Protein AF-A0A2N1IME4-F1 (afdb_monomer_lite)

Foldseek 3Di:
DQPPPPPDPPPDVQWDDPDSWKTKGKAWEFADDPPDPGTDTDIFIKIAGPVVRVVCVVCLQPACQQVDDWGWIATCDDDPPPPPRGRFIWTWGDDGNVDGIHTYGDDPPPPPPPPPPPDDPDDD

Radius of gyration: 18.73 Å; chains: 1; bounding box: 49×56×33 Å

Secondary structure (DSSP, 8-state):
---TT-------TTEEEEETTEEEEEEEEEE--TT-SSPEEEEEEEEE-HHHHHHHHHHTT-TTGGGSPPEEEEE----TTS---TT-EEEEE---TTS--EEEE---------TT--S-----

Sequence (124 aa):
MICNECGKEHASDDIELVSAERFFVRATLPLPVLQRDEPYSGGVWVELMQPDFERIYEQWDAPHQSSEPPFSVSLANSIPTFGDTNGLHAQLRLTGPTTRPQAVSLRRSACRTTRGACKDATCN

Structure (mmCIF, N/CA/C/O backbone):
data_AF-A0A2N1IME4-F1
#
_entry.id   AF-A0A2N1IME4-F1
#
loop_
_atom_site.group_PDB
_atom_site.id
_atom_site.type_symbol
_atom_site.label_atom_id
_atom_site.label_alt_id
_atom_site.label_comp_id
_atom_site.label_asym_id
_atom_site.label_entity_id
_atom_site.label_seq_id
_atom_site.pdbx_PDB_ins_code
_atom_site.Cartn_x
_atom_site.Cartn_y
_atom_site.Cartn_z
_atom_site.occupancy
_atom_site.B_iso_or_equiv
_atom_site.auth_seq_id
_atom_site.auth_comp_id
_atom_site.auth_asym_id
_atom_site.auth_atom_id
_atom_site.pdbx_PDB_model_num
ATOM 1 N N . MET A 1 1 ? -22.811 -8.996 12.607 1.00 33.84 1 MET A N 1
ATOM 2 C CA . MET A 1 1 ? -22.854 -7.775 13.433 1.00 33.84 1 MET A CA 1
ATOM 3 C C . MET A 1 1 ? -22.357 -6.676 12.517 1.00 33.84 1 MET A C 1
ATOM 5 O O . MET A 1 1 ? -21.175 -6.624 12.226 1.00 33.84 1 MET A O 1
ATOM 9 N N . ILE A 1 2 ? -23.298 -5.986 11.879 1.00 34.12 2 ILE A N 1
ATOM 10 C CA . ILE A 1 2 ? -23.037 -4.960 10.867 1.00 34.12 2 ILE A CA 1
ATOM 11 C C . ILE A 1 2 ? -22.729 -3.697 11.667 1.00 34.12 2 ILE A C 1
ATOM 13 O O . ILE A 1 2 ? -23.584 -3.275 12.446 1.00 34.12 2 ILE A O 1
ATOM 17 N N . CYS A 1 3 ? -21.520 -3.146 11.562 1.00 31.48 3 CYS A N 1
ATOM 18 C CA . CYS A 1 3 ? -21.221 -1.847 12.161 1.00 31.48 3 CYS A CA 1
ATOM 19 C C . CYS A 1 3 ? -22.087 -0.792 11.465 1.00 31.48 3 CYS A C 1
ATOM 21 O O . CYS A 1 3 ? -21.781 -0.334 10.370 1.00 31.48 3 CYS A O 1
ATOM 23 N N . ASN A 1 4 ? -23.208 -0.451 12.097 1.00 39.50 4 ASN A N 1
ATOM 24 C CA . ASN A 1 4 ? -24.231 0.450 11.577 1.00 39.50 4 ASN A CA 1
ATOM 25 C C . ASN A 1 4 ? -23.973 1.917 11.979 1.00 39.50 4 ASN A C 1
ATOM 27 O O . ASN A 1 4 ? -24.919 2.681 12.146 1.00 39.50 4 ASN A O 1
ATOM 31 N N . GLU A 1 5 ? -22.705 2.310 12.161 1.00 46.59 5 GLU A N 1
ATOM 32 C CA . GLU A 1 5 ? -22.321 3.656 12.628 1.00 46.59 5 GLU A CA 1
ATOM 33 C C . GLU A 1 5 ? -21.242 4.362 11.787 1.00 46.59 5 GLU A C 1
ATOM 35 O O . GLU A 1 5 ? -20.731 5.396 12.203 1.00 46.59 5 GLU A O 1
ATOM 40 N N . CYS A 1 6 ? -20.935 3.910 10.566 1.00 42.88 6 CYS A N 1
ATOM 41 C CA . CYS A 1 6 ? -20.141 4.725 9.635 1.00 42.88 6 CYS A CA 1
ATOM 42 C C . CYS A 1 6 ? -21.032 5.330 8.541 1.00 42.88 6 CYS A C 1
ATOM 44 O O . CYS A 1 6 ? -20.992 4.951 7.376 1.00 42.88 6 CYS A O 1
ATOM 46 N N . GLY A 1 7 ? -21.885 6.278 8.938 1.00 36.28 7 GLY A N 1
ATOM 47 C CA . GLY A 1 7 ? -22.697 7.108 8.040 1.00 36.28 7 GLY A CA 1
ATOM 48 C C . GLY A 1 7 ? -21.880 8.191 7.325 1.00 36.28 7 GLY A C 1
ATOM 49 O O . GLY A 1 7 ? -22.202 9.376 7.421 1.00 36.28 7 GLY A O 1
ATOM 50 N N . LYS A 1 8 ? -20.795 7.807 6.647 1.00 36.62 8 LYS A N 1
ATOM 51 C CA . LYS A 1 8 ? -19.977 8.695 5.812 1.00 36.62 8 LYS A CA 1
ATOM 52 C C . LYS A 1 8 ? -19.598 7.947 4.537 1.00 36.62 8 LYS A C 1
ATOM 54 O O . LYS A 1 8 ? -18.574 7.277 4.481 1.00 36.62 8 LYS A O 1
ATOM 59 N N . GLU A 1 9 ? -20.416 8.089 3.501 1.00 39.47 9 GLU A N 1
ATOM 60 C CA . GLU A 1 9 ? -20.044 7.742 2.127 1.00 39.47 9 GLU A CA 1
ATOM 61 C C . GLU A 1 9 ? -19.001 8.760 1.631 1.00 39.47 9 GLU A C 1
ATOM 63 O O . GLU A 1 9 ? -19.297 9.662 0.854 1.00 39.47 9 GLU A O 1
ATOM 68 N N . HIS A 1 10 ? -17.772 8.677 2.140 1.00 39.34 10 HIS A N 1
ATOM 69 C CA . HIS A 1 10 ? -16.619 9.351 1.548 1.00 39.34 10 HIS A CA 1
ATOM 70 C C . HIS A 1 10 ? -15.930 8.350 0.620 1.00 39.34 10 HIS A C 1
ATOM 72 O O . HIS A 1 10 ? -14.945 7.709 0.977 1.00 39.34 10 HIS A O 1
ATOM 78 N N . ALA A 1 11 ? -16.484 8.189 -0.581 1.00 41.53 11 ALA A N 1
ATOM 79 C CA . ALA A 1 11 ? -15.775 7.541 -1.675 1.00 41.53 11 ALA A CA 1
ATOM 80 C C . ALA A 1 11 ? -14.673 8.503 -2.146 1.00 41.53 11 ALA A C 1
ATOM 82 O O . ALA A 1 11 ? -14.915 9.409 -2.939 1.00 41.53 11 ALA A O 1
ATOM 83 N N . SER A 1 12 ? -13.479 8.370 -1.576 1.00 54.28 12 SER A N 1
ATOM 84 C CA . SER A 1 12 ? -12.270 8.935 -2.174 1.00 54.28 12 SER A CA 1
ATOM 85 C C . SER A 1 12 ? -11.826 7.998 -3.299 1.00 54.28 12 SER A C 1
ATOM 87 O O . SER A 1 12 ? -11.886 6.786 -3.112 1.00 54.28 12 SER A O 1
ATOM 89 N N . ASP A 1 13 ? -11.324 8.520 -4.425 1.00 65.94 13 ASP A N 1
ATOM 90 C CA . ASP A 1 13 ? -10.828 7.740 -5.588 1.00 65.94 13 ASP A CA 1
ATOM 91 C C . ASP A 1 13 ? -9.724 6.707 -5.249 1.00 65.94 13 ASP A C 1
ATOM 93 O O . ASP A 1 13 ? -9.251 5.954 -6.110 1.00 65.94 13 ASP A O 1
ATOM 97 N N . ASP A 1 14 ? -9.253 6.715 -4.003 1.00 71.12 14 ASP A N 1
ATOM 98 C CA . ASP A 1 14 ? -8.170 5.891 -3.490 1.00 71.12 14 ASP A CA 1
ATOM 99 C C . ASP A 1 14 ? -8.627 4.784 -2.526 1.00 71.12 14 ASP A C 1
ATOM 101 O O . ASP A 1 14 ? -7.799 3.973 -2.105 1.00 71.12 14 ASP A O 1
ATOM 105 N N . ILE A 1 15 ? -9.917 4.719 -2.185 1.00 73.31 15 ILE A N 1
ATOM 106 C CA . ILE A 1 15 ? -10.465 3.751 -1.232 1.00 73.31 15 ILE A CA 1
ATOM 107 C C . ILE A 1 15 ? -11.746 3.145 -1.808 1.00 73.31 15 ILE A C 1
ATOM 109 O O . ILE A 1 15 ? -12.715 3.856 -2.059 1.00 73.31 15 ILE A O 1
ATOM 113 N N . GLU A 1 16 ? -11.774 1.820 -1.968 1.00 70.25 16 GLU A N 1
ATOM 114 C CA . GLU A 1 16 ? -12.942 1.113 -2.500 1.00 70.25 16 GLU A CA 1
ATOM 115 C C . GLU A 1 16 ? -13.376 -0.048 -1.597 1.00 70.25 16 GLU A C 1
ATOM 117 O O . GLU A 1 16 ? -12.585 -0.916 -1.210 1.00 70.25 16 GLU A O 1
ATOM 122 N N . LEU A 1 17 ? -14.680 -0.081 -1.312 1.00 69.25 17 LEU A N 1
ATOM 123 C CA . LEU A 1 17 ? -15.378 -1.212 -0.712 1.00 69.25 17 LEU A CA 1
ATOM 124 C C . LEU A 1 17 ? -16.132 -1.952 -1.821 1.00 69.25 17 LEU A C 1
ATOM 126 O O . LEU A 1 17 ? -17.123 -1.448 -2.345 1.00 69.25 17 LEU A O 1
ATOM 130 N N . VAL A 1 18 ? -15.667 -3.147 -2.186 1.00 60.88 18 VAL A N 1
ATOM 131 C CA . VAL A 1 18 ? -16.245 -3.914 -3.310 1.00 60.88 18 VAL A CA 1
ATOM 132 C C . VAL A 1 18 ? -17.344 -4.880 -2.839 1.00 60.88 18 VAL A C 1
ATOM 134 O O . VAL A 1 18 ? -18.252 -5.216 -3.595 1.00 60.88 18 VAL A O 1
ATOM 137 N N . SER A 1 19 ? -17.284 -5.330 -1.584 1.00 58.91 19 SER A N 1
ATOM 138 C CA . SER A 1 19 ? -18.285 -6.177 -0.918 1.00 58.91 19 SER A CA 1
ATOM 139 C C . SER A 1 19 ? -18.152 -5.994 0.595 1.00 58.91 19 SER A C 1
ATOM 141 O O . SER A 1 19 ? -17.092 -5.576 1.052 1.00 58.91 19 SER A O 1
ATOM 143 N N . ALA A 1 20 ? -19.167 -6.367 1.381 1.00 63.50 20 ALA A N 1
ATOM 144 C CA . ALA A 1 20 ? -19.189 -6.243 2.848 1.00 63.50 20 ALA A CA 1
ATOM 145 C C . ALA A 1 20 ? -18.056 -6.995 3.596 1.00 63.50 20 ALA A C 1
ATOM 147 O O . ALA A 1 20 ? -18.044 -7.015 4.823 1.00 63.50 20 ALA A O 1
ATOM 148 N N . GLU A 1 21 ? -17.123 -7.621 2.874 1.00 76.56 21 GLU A N 1
ATOM 149 C CA . GLU A 1 21 ? -16.078 -8.502 3.402 1.00 76.56 21 GLU A CA 1
ATOM 150 C C . GLU A 1 21 ? -14.679 -8.243 2.807 1.00 76.56 21 GLU A C 1
ATOM 152 O O . GLU A 1 21 ? -13.716 -8.861 3.255 1.00 76.56 21 GLU A O 1
ATOM 157 N N . ARG A 1 22 ? -14.533 -7.369 1.795 1.00 85.31 22 ARG A N 1
ATOM 158 C CA . ARG A 1 22 ? -13.245 -7.144 1.106 1.00 85.31 22 ARG A CA 1
ATOM 159 C C . ARG A 1 22 ? -12.951 -5.661 0.948 1.00 85.31 22 ARG A C 1
ATOM 161 O O . ARG A 1 22 ? -13.761 -4.921 0.389 1.00 85.31 22 ARG A O 1
ATOM 168 N N . PHE A 1 23 ? -11.764 -5.266 1.390 1.00 89.62 23 PHE A N 1
ATOM 169 C CA . PHE A 1 23 ? -11.339 -3.876 1.491 1.00 89.62 23 PHE A CA 1
ATOM 170 C C . PHE A 1 23 ? -10.128 -3.638 0.601 1.00 89.62 23 PHE A C 1
ATOM 172 O O . PHE A 1 23 ? -9.170 -4.413 0.658 1.00 89.62 23 PHE A O 1
ATOM 179 N N . PHE A 1 24 ? -10.167 -2.570 -0.199 1.00 92.38 24 PHE A N 1
ATOM 180 C CA . PHE A 1 24 ? -9.084 -2.221 -1.110 1.00 92.38 24 PHE A CA 1
ATOM 181 C C . PHE A 1 24 ? -8.634 -0.776 -0.927 1.00 92.38 24 PHE A C 1
ATOM 183 O O . PHE A 1 24 ? -9.446 0.139 -0.785 1.00 92.38 24 PHE A O 1
ATOM 190 N N . VAL A 1 25 ? -7.318 -0.574 -0.979 1.00 92.19 25 VAL A N 1
ATOM 191 C CA . VAL A 1 25 ? -6.688 0.750 -0.967 1.00 92.19 25 VAL A CA 1
ATOM 192 C C . VAL A 1 25 ? -5.789 0.887 -2.185 1.00 92.19 25 VAL A C 1
ATOM 194 O O . VAL A 1 25 ? -5.059 -0.040 -2.557 1.00 92.19 25 VAL A O 1
ATOM 197 N N . ARG A 1 26 ? -5.831 2.059 -2.814 1.00 92.81 26 ARG A N 1
ATOM 198 C CA . ARG A 1 26 ? -4.958 2.400 -3.926 1.00 92.81 26 ARG A CA 1
ATOM 199 C C . ARG A 1 26 ? -3.602 2.852 -3.404 1.00 92.81 26 ARG A C 1
ATOM 201 O O . ARG A 1 26 ? -3.492 3.757 -2.582 1.00 92.81 26 ARG A O 1
ATOM 208 N N . ALA A 1 27 ? -2.552 2.235 -3.922 1.00 93.88 27 ALA A N 1
ATOM 209 C CA . ALA A 1 27 ? -1.179 2.468 -3.515 1.00 93.88 27 ALA A CA 1
ATOM 210 C C . ALA A 1 27 ? -0.265 2.662 -4.727 1.00 93.88 27 ALA A C 1
ATOM 212 O O . ALA A 1 27 ? -0.615 2.360 -5.870 1.00 93.88 27 ALA A O 1
ATOM 213 N N . THR A 1 28 ? 0.937 3.161 -4.472 1.00 94.12 28 THR A N 1
ATOM 214 C CA . THR A 1 28 ? 2.020 3.223 -5.452 1.00 94.12 28 THR A CA 1
ATOM 215 C C . THR A 1 28 ? 3.003 2.086 -5.206 1.00 94.12 28 THR A C 1
ATOM 217 O O . THR A 1 28 ? 3.429 1.863 -4.076 1.00 94.12 28 THR A O 1
ATOM 220 N N . LEU A 1 29 ? 3.367 1.357 -6.257 1.00 91.12 29 LEU A N 1
ATOM 221 C CA . LEU A 1 29 ? 4.398 0.325 -6.220 1.00 91.12 29 LEU A CA 1
ATOM 222 C C . LEU A 1 29 ? 5.624 0.832 -6.994 1.00 91.12 29 LEU A C 1
ATOM 224 O O . LEU A 1 29 ? 5.563 0.919 -8.225 1.00 91.12 29 LEU A O 1
ATOM 228 N N . PRO A 1 30 ? 6.727 1.186 -6.311 1.00 89.81 30 PRO A N 1
ATOM 229 C CA . PRO A 1 30 ? 7.961 1.576 -6.974 1.00 89.81 30 PRO A CA 1
ATOM 230 C C . PRO A 1 30 ? 8.629 0.341 -7.588 1.00 89.81 30 PRO A C 1
ATOM 232 O O . PRO A 1 30 ? 9.018 -0.598 -6.892 1.00 89.81 30 PRO A O 1
ATOM 235 N N . LEU A 1 31 ? 8.776 0.352 -8.908 1.00 84.81 31 LEU A N 1
ATOM 236 C CA . LEU A 1 31 ? 9.452 -0.675 -9.685 1.00 84.81 31 LEU A CA 1
ATOM 237 C C . LEU A 1 31 ? 10.814 -0.139 -10.151 1.00 84.81 31 LEU A C 1
ATOM 239 O O . LEU A 1 31 ? 10.870 0.890 -10.833 1.00 84.81 31 LEU A O 1
ATOM 243 N N . PRO A 1 32 ? 11.926 -0.808 -9.797 1.00 83.81 32 PRO A N 1
ATOM 244 C CA . PRO A 1 32 ? 13.242 -0.397 -10.265 1.00 83.81 32 PRO A CA 1
ATOM 245 C C . PRO A 1 32 ? 13.351 -0.628 -11.775 1.00 83.81 32 PRO A C 1
ATOM 247 O O . PRO A 1 32 ? 13.040 -1.712 -12.270 1.00 83.81 32 PRO A O 1
ATOM 250 N N . VAL A 1 33 ? 13.822 0.384 -12.502 1.00 83.31 33 VAL A N 1
ATOM 251 C CA . VAL A 1 33 ? 14.060 0.310 -13.948 1.00 83.31 33 VAL A CA 1
ATOM 252 C C . VAL A 1 33 ? 15.563 0.263 -14.185 1.00 83.31 33 VAL A C 1
ATOM 254 O O . VAL A 1 33 ? 16.308 1.084 -13.656 1.00 83.31 33 VAL A O 1
ATOM 257 N N . LEU A 1 34 ? 16.022 -0.708 -14.979 1.00 85.25 34 LEU A N 1
ATOM 258 C CA . LEU A 1 34 ? 17.435 -0.794 -15.344 1.00 85.25 34 LEU A CA 1
ATOM 259 C C . LEU A 1 34 ? 17.873 0.509 -16.028 1.00 85.25 34 LEU A C 1
ATOM 261 O O . LEU A 1 34 ? 17.174 1.021 -16.898 1.00 85.25 34 LEU A O 1
ATOM 265 N N . GLN A 1 35 ? 19.048 1.011 -15.645 1.00 87.94 35 GLN A N 1
ATOM 266 C CA . GLN A 1 35 ? 19.652 2.237 -16.187 1.00 87.94 35 GLN A CA 1
ATOM 267 C C . GLN A 1 35 ? 18.908 3.546 -15.858 1.00 87.94 35 GLN A C 1
ATOM 269 O O . GLN A 1 35 ? 19.140 4.555 -16.524 1.00 87.94 35 GLN A O 1
ATOM 274 N N . ARG A 1 36 ? 18.047 3.563 -14.831 1.00 84.75 36 ARG A N 1
ATOM 275 C CA . ARG A 1 36 ? 17.532 4.805 -14.236 1.00 84.75 36 ARG A CA 1
ATOM 276 C C . ARG A 1 36 ? 17.773 4.823 -12.733 1.00 84.75 36 ARG A C 1
ATOM 278 O O . ARG A 1 36 ? 17.606 3.800 -12.074 1.00 84.75 36 ARG A O 1
ATOM 285 N N . ASP A 1 37 ? 18.120 5.996 -12.217 1.00 84.75 37 ASP A N 1
ATOM 286 C CA . ASP A 1 37 ? 18.319 6.203 -10.779 1.00 84.75 37 ASP A CA 1
ATOM 287 C C . ASP A 1 37 ? 16.982 6.302 -10.029 1.00 84.75 37 ASP A C 1
ATOM 289 O O . ASP A 1 37 ? 16.862 5.863 -8.886 1.00 84.75 37 ASP A O 1
ATOM 293 N N . GLU A 1 38 ? 15.948 6.826 -10.690 1.00 85.75 38 GLU A N 1
ATOM 294 C CA . GLU A 1 38 ? 14.607 6.960 -10.122 1.00 85.75 38 GLU A CA 1
ATOM 295 C C . GLU A 1 38 ? 13.714 5.766 -10.498 1.00 85.75 38 GLU A C 1
ATOM 297 O O . GLU A 1 38 ? 13.640 5.389 -11.677 1.00 85.75 38 GLU A O 1
ATOM 302 N N . PRO A 1 39 ? 12.993 5.172 -9.526 1.00 85.06 39 PRO A N 1
ATOM 303 C CA . PRO A 1 39 ? 12.065 4.088 -9.802 1.00 85.06 39 PRO A CA 1
ATOM 304 C C . PRO A 1 39 ? 10.822 4.601 -10.533 1.00 85.06 39 PRO A C 1
ATOM 306 O O . PRO A 1 39 ? 10.310 5.690 -10.267 1.00 85.06 39 PRO A O 1
ATOM 309 N N . TYR A 1 40 ? 10.268 3.761 -11.401 1.00 84.31 40 TYR A N 1
ATOM 310 C CA . TYR A 1 40 ? 8.946 4.001 -11.962 1.00 84.31 40 TYR A CA 1
ATOM 311 C C . TYR A 1 40 ? 7.884 3.585 -10.941 1.00 84.31 40 TYR A C 1
ATOM 313 O O . TYR A 1 40 ? 7.874 2.439 -10.501 1.00 84.31 40 TYR A O 1
ATOM 321 N N . SER A 1 41 ? 6.984 4.492 -10.558 1.00 87.25 41 SER A N 1
ATOM 322 C CA . SER A 1 41 ? 5.924 4.190 -9.586 1.00 87.25 41 SER A CA 1
ATOM 323 C C . SER A 1 41 ? 4.594 3.944 -10.291 1.00 87.25 41 SER A C 1
ATOM 325 O O . SER A 1 41 ? 3.984 4.873 -10.819 1.00 87.25 41 SER A O 1
ATOM 327 N N . GLY A 1 42 ? 4.147 2.687 -10.300 1.00 87.62 42 GLY A N 1
ATOM 328 C CA . GLY A 1 42 ? 2.852 2.289 -10.856 1.00 87.62 42 GLY A CA 1
ATOM 329 C C . GLY A 1 42 ? 1.744 2.318 -9.803 1.00 87.62 42 GLY A C 1
ATOM 330 O O . GLY A 1 42 ? 1.986 1.998 -8.641 1.00 87.62 42 GLY A O 1
ATOM 331 N N . GLY A 1 43 ? 0.522 2.681 -10.199 1.00 91.19 43 GLY A N 1
ATOM 332 C CA . GLY A 1 43 ? -0.652 2.560 -9.332 1.00 91.19 43 GLY A CA 1
ATOM 333 C C . GLY A 1 43 ? -1.118 1.108 -9.231 1.00 91.19 43 GLY A C 1
ATOM 334 O O . GLY A 1 43 ? -1.332 0.460 -10.254 1.00 91.19 43 GLY A O 1
ATOM 335 N N . VAL A 1 44 ? -1.294 0.614 -8.010 1.00 92.19 44 VAL A N 1
ATOM 336 C CA . VAL A 1 44 ? -1.802 -0.728 -7.702 1.00 92.19 44 VAL A CA 1
ATOM 337 C C . VAL A 1 44 ? -2.912 -0.644 -6.659 1.00 92.19 44 VAL A C 1
ATOM 339 O O . VAL A 1 44 ? -3.014 0.326 -5.915 1.00 92.19 44 VAL A O 1
ATOM 342 N N . TRP A 1 45 ? -3.731 -1.676 -6.602 1.00 94.00 45 TRP A N 1
ATOM 343 C CA . TRP A 1 45 ? -4.691 -1.953 -5.551 1.00 94.00 45 TRP A CA 1
ATOM 344 C C . TRP A 1 45 ? -4.109 -3.010 -4.621 1.00 94.00 45 TRP A C 1
ATOM 346 O O . TRP A 1 45 ? -3.529 -4.009 -5.062 1.00 94.00 45 TRP A O 1
ATOM 356 N N . VAL A 1 46 ? -4.268 -2.789 -3.323 1.00 93.88 46 VAL A N 1
ATOM 357 C CA . VAL A 1 46 ? -3.919 -3.766 -2.296 1.00 93.88 46 VAL A CA 1
ATOM 358 C C . VAL A 1 46 ? -5.155 -4.127 -1.492 1.00 93.88 46 VAL A C 1
ATOM 360 O O . VAL A 1 46 ? -5.979 -3.266 -1.202 1.00 93.88 46 VAL A O 1
ATOM 363 N N . GLU A 1 47 ? -5.272 -5.403 -1.158 1.00 93.75 47 GLU A N 1
ATOM 364 C CA . GLU A 1 47 ? -6.300 -5.957 -0.290 1.00 93.75 47 GLU A CA 1
ATOM 365 C C . GLU A 1 47 ? -5.774 -6.065 1.140 1.00 93.75 47 GLU A C 1
ATOM 367 O O . GLU A 1 47 ? -4.620 -6.445 1.373 1.00 93.75 47 GLU A O 1
ATOM 372 N N . LEU A 1 48 ? -6.634 -5.735 2.094 1.00 93.38 48 LEU A N 1
ATOM 373 C CA . LEU A 1 48 ? -6.320 -5.658 3.510 1.00 93.38 48 LEU A CA 1
ATOM 374 C C . LEU A 1 48 ? -7.512 -6.121 4.347 1.00 93.38 48 LEU A C 1
ATOM 376 O O . LEU A 1 48 ? -8.642 -6.210 3.865 1.00 93.38 48 LEU A O 1
ATOM 380 N N . MET A 1 49 ? -7.244 -6.444 5.608 1.00 91.06 49 MET A N 1
A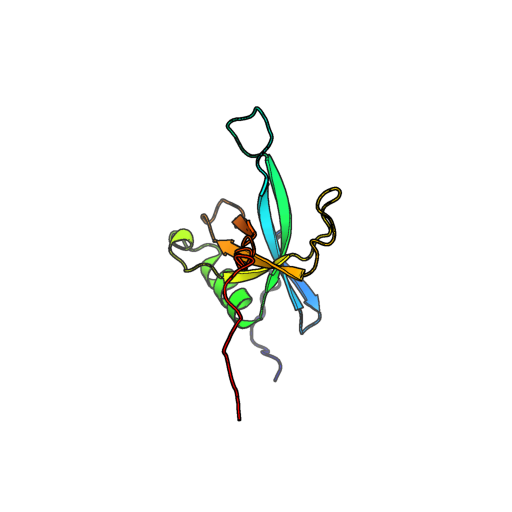TOM 381 C CA . MET A 1 49 ? -8.294 -6.823 6.547 1.00 91.06 49 MET A CA 1
ATOM 382 C C . MET A 1 49 ? -9.042 -5.580 7.041 1.00 91.06 49 MET A C 1
ATOM 384 O O . MET A 1 49 ? -8.476 -4.490 7.110 1.00 91.06 49 MET A O 1
ATOM 388 N N . GLN A 1 50 ? -10.298 -5.764 7.451 1.00 89.94 50 GLN A N 1
ATOM 389 C CA . GLN A 1 50 ? -11.138 -4.702 8.011 1.00 89.94 50 GLN A CA 1
ATOM 390 C C . GLN A 1 50 ? -10.449 -3.823 9.080 1.00 89.94 50 GLN A C 1
ATOM 392 O O . GLN A 1 50 ? -10.476 -2.606 8.915 1.00 89.94 50 GLN A O 1
ATOM 397 N N . PRO A 1 51 ? -9.807 -4.366 10.139 1.00 91.25 51 PRO A N 1
ATOM 398 C CA . PRO A 1 51 ? -9.198 -3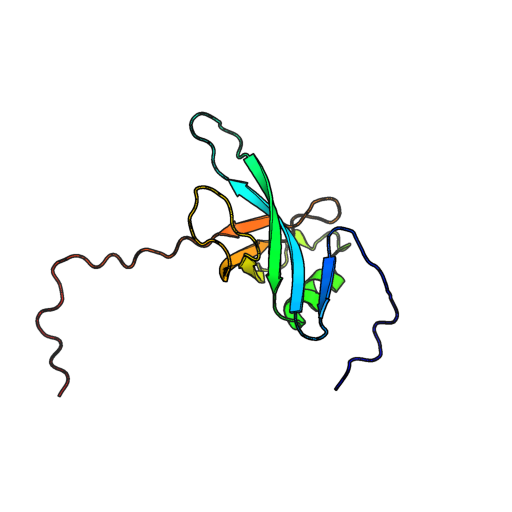.523 11.173 1.00 91.25 51 PRO A CA 1
ATOM 399 C C . PRO A 1 51 ? -8.066 -2.637 10.638 1.00 91.25 51 PRO A C 1
ATOM 401 O O . PRO A 1 51 ? -7.919 -1.496 11.069 1.00 91.25 51 PRO A O 1
ATOM 404 N N . ASP A 1 52 ? -7.287 -3.133 9.673 1.00 92.50 52 ASP A N 1
ATOM 405 C CA . ASP A 1 52 ? -6.223 -2.346 9.043 1.00 92.50 52 ASP A CA 1
ATOM 406 C C . ASP A 1 52 ? -6.815 -1.238 8.165 1.00 92.50 52 ASP A C 1
ATOM 408 O O . ASP A 1 52 ? -6.300 -0.122 8.129 1.00 92.50 52 ASP A O 1
ATOM 412 N N . PHE A 1 53 ? -7.924 -1.525 7.480 1.00 90.75 53 PHE A N 1
ATOM 413 C CA . PHE A 1 53 ? -8.628 -0.550 6.655 1.00 90.75 53 PHE A CA 1
ATOM 414 C C . PHE A 1 53 ? -9.219 0.583 7.489 1.00 90.75 53 PHE A C 1
ATOM 416 O O . PHE A 1 53 ? -9.020 1.751 7.162 1.00 90.75 53 PHE A O 1
ATOM 423 N N . GLU A 1 54 ? -9.899 0.245 8.585 1.00 90.56 54 GLU A N 1
ATOM 424 C CA . GLU A 1 54 ? -10.443 1.223 9.529 1.00 90.56 54 GLU A CA 1
ATOM 425 C C . GLU A 1 54 ? -9.322 2.100 10.098 1.00 90.56 54 GLU A C 1
ATOM 427 O O . GLU A 1 54 ? -9.439 3.326 10.098 1.00 90.56 54 GLU A O 1
ATOM 432 N N . ARG A 1 55 ? -8.179 1.500 10.461 1.00 91.88 55 ARG A N 1
ATOM 433 C CA . ARG A 1 55 ? -7.013 2.246 10.944 1.00 91.88 55 ARG A CA 1
ATOM 434 C C . ARG A 1 55 ? -6.449 3.207 9.899 1.00 91.88 55 ARG A C 1
ATOM 436 O O . ARG A 1 55 ? -6.129 4.348 10.226 1.00 91.88 55 ARG A O 1
ATOM 443 N N . ILE A 1 56 ? -6.317 2.767 8.649 1.00 90.62 56 ILE A N 1
ATOM 444 C CA . ILE A 1 56 ? -5.853 3.624 7.550 1.00 90.62 56 ILE A CA 1
ATOM 445 C C . ILE A 1 56 ? -6.831 4.775 7.319 1.00 90.62 56 ILE A C 1
ATOM 447 O O . ILE A 1 56 ? -6.396 5.911 7.150 1.00 90.62 56 ILE A O 1
ATOM 451 N N . TYR A 1 57 ? -8.133 4.498 7.351 1.00 89.69 57 TYR A N 1
ATOM 452 C CA . TYR A 1 57 ? -9.171 5.509 7.183 1.00 89.69 57 TYR A CA 1
ATOM 453 C C . TYR A 1 57 ? -9.118 6.572 8.292 1.00 89.69 57 TYR A C 1
ATOM 455 O O . TYR A 1 57 ? -9.168 7.765 8.002 1.00 89.69 57 TYR A O 1
ATOM 463 N N . GLU A 1 58 ? -8.926 6.169 9.552 1.00 90.19 58 GLU A N 1
ATOM 464 C CA . GLU A 1 58 ? -8.733 7.095 10.680 1.00 90.19 58 GLU A CA 1
ATOM 465 C C . GLU A 1 58 ? -7.495 7.990 10.524 1.00 90.19 58 GLU A C 1
ATOM 467 O O . GLU A 1 58 ? -7.504 9.148 10.943 1.00 90.19 58 GLU A O 1
ATOM 472 N N . GLN A 1 59 ? -6.414 7.451 9.954 1.00 89.56 59 GLN A N 1
ATOM 473 C CA . GLN A 1 59 ? -5.138 8.153 9.801 1.00 89.56 59 GLN A CA 1
ATOM 474 C C . GLN A 1 59 ? -5.007 8.898 8.465 1.00 89.56 59 GLN A C 1
ATOM 476 O O . GLN A 1 59 ? -4.013 9.594 8.265 1.00 89.56 59 GLN A O 1
ATOM 481 N N . TRP A 1 60 ? -5.994 8.804 7.570 1.00 87.81 60 TRP A N 1
ATOM 482 C CA . TRP A 1 60 ? -5.887 9.264 6.182 1.00 87.81 60 TRP A CA 1
ATOM 483 C C . TRP A 1 60 ? -5.464 10.733 6.042 1.00 87.81 60 TRP A C 1
ATOM 485 O O . TRP A 1 60 ? -4.562 11.055 5.269 1.00 87.81 60 TRP A O 1
ATOM 495 N N . ASP A 1 61 ? -6.052 11.616 6.850 1.00 87.12 61 ASP A N 1
ATOM 496 C CA . ASP A 1 61 ? -5.736 13.051 6.870 1.00 87.12 61 ASP A CA 1
ATOM 497 C C . ASP A 1 61 ? -4.792 13.438 8.022 1.00 87.12 61 ASP A C 1
ATOM 499 O O . ASP A 1 61 ? -4.482 14.617 8.229 1.00 87.12 61 ASP A O 1
ATOM 503 N N . ALA A 1 62 ? -4.308 12.462 8.797 1.00 88.25 62 ALA A N 1
ATOM 504 C CA . ALA A 1 62 ? -3.447 12.738 9.932 1.00 88.25 62 ALA A CA 1
ATOM 505 C C . ALA A 1 62 ? -2.059 13.203 9.448 1.00 88.25 62 ALA A C 1
ATOM 507 O O . ALA A 1 62 ? -1.411 12.536 8.631 1.00 88.25 62 ALA A O 1
ATOM 508 N N . PRO A 1 63 ? -1.523 14.315 9.989 1.00 88.69 63 PRO A N 1
ATOM 509 C CA . PRO A 1 63 ? -0.225 14.841 9.564 1.00 88.69 63 PRO A CA 1
ATOM 510 C C . PRO A 1 63 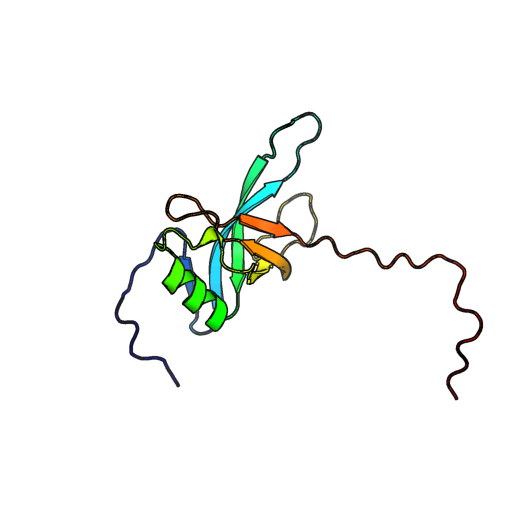? 0.941 13.903 9.909 1.00 88.69 63 PRO A C 1
ATOM 512 O O . PRO A 1 63 ? 2.000 13.986 9.295 1.00 88.69 63 PRO A O 1
ATOM 515 N N . HIS A 1 64 ? 0.748 13.008 10.880 1.00 89.69 64 HIS A N 1
ATOM 516 C CA . HIS A 1 64 ? 1.755 12.065 11.366 1.00 89.69 64 HIS A CA 1
ATOM 517 C C . HIS A 1 64 ? 1.520 10.627 10.889 1.00 89.69 64 HIS A C 1
ATOM 519 O O . HIS A 1 64 ? 2.197 9.721 11.369 1.00 89.69 64 HIS A O 1
ATOM 525 N N . GLN A 1 65 ? 0.615 10.398 9.931 1.00 89.94 65 GLN A N 1
ATOM 526 C CA . GLN A 1 65 ? 0.285 9.046 9.465 1.00 89.94 65 GLN A CA 1
ATOM 527 C C . GLN A 1 65 ? 1.493 8.262 8.933 1.00 89.94 65 GLN A C 1
ATOM 529 O O . GLN A 1 65 ? 1.514 7.041 8.989 1.00 89.94 65 GLN A O 1
ATOM 534 N N . SER A 1 66 ? 2.539 8.949 8.462 1.00 90.25 66 SER A N 1
ATOM 535 C CA . SER A 1 66 ? 3.785 8.315 8.015 1.00 90.25 66 SER A CA 1
ATOM 536 C C . SER A 1 66 ? 4.583 7.641 9.133 1.00 90.25 66 SER A C 1
ATOM 538 O O . SER A 1 66 ? 5.506 6.876 8.856 1.00 90.25 66 SER A O 1
ATOM 540 N N . SER A 1 67 ? 4.233 7.920 10.391 1.00 91.00 67 SER A N 1
ATOM 541 C CA . SER A 1 67 ? 4.791 7.262 11.573 1.00 91.00 67 SER A CA 1
ATOM 542 C C . SER A 1 67 ? 4.050 5.973 11.941 1.00 91.00 67 SER A C 1
ATOM 544 O O . SER A 1 67 ? 4.531 5.238 12.804 1.00 91.00 67 SER A O 1
ATOM 546 N N . GLU A 1 68 ? 2.907 5.682 11.310 1.00 92.31 68 GLU A N 1
ATOM 547 C CA . GLU A 1 68 ? 2.202 4.418 11.515 1.00 92.31 68 GLU A CA 1
ATOM 548 C C . GLU A 1 68 ? 3.073 3.230 11.074 1.00 92.31 68 GLU A C 1
ATOM 550 O O . GLU A 1 68 ? 3.846 3.321 10.106 1.00 92.31 68 GLU A O 1
ATOM 555 N N . PRO A 1 69 ? 2.967 2.087 11.773 1.00 93.31 69 PRO A N 1
ATOM 556 C CA . PRO A 1 69 ? 3.637 0.875 11.346 1.00 93.31 69 PRO A CA 1
ATOM 557 C C . PRO A 1 69 ? 3.099 0.408 9.982 1.00 93.31 69 PRO A C 1
ATOM 559 O O . PRO A 1 69 ? 1.960 0.698 9.620 1.00 93.31 69 PRO A O 1
ATOM 562 N N . PRO A 1 70 ? 3.894 -0.347 9.206 1.00 93.81 70 PRO A N 1
ATOM 563 C CA . PRO A 1 70 ? 3.435 -0.876 7.929 1.00 93.81 70 PRO A CA 1
ATOM 564 C C . PRO A 1 70 ? 2.307 -1.884 8.118 1.00 93.81 70 PRO A C 1
ATOM 566 O O . PRO A 1 70 ? 2.407 -2.780 8.958 1.00 93.81 70 PRO A O 1
ATOM 569 N N . PHE A 1 71 ? 1.302 -1.802 7.257 1.00 94.44 71 PHE A N 1
ATOM 570 C CA . PHE A 1 71 ? 0.201 -2.757 7.219 1.00 94.44 71 PHE A CA 1
ATOM 571 C C . PHE A 1 71 ? 0.573 -3.952 6.345 1.00 94.44 71 PHE A C 1
ATOM 573 O O . PHE A 1 71 ? 1.217 -3.800 5.302 1.00 94.44 71 PHE A O 1
ATOM 580 N N . SER A 1 72 ? 0.171 -5.151 6.763 1.00 94.50 72 SER A N 1
ATOM 581 C CA . SER A 1 72 ? 0.334 -6.356 5.948 1.00 94.50 72 SER A CA 1
ATOM 582 C C . SER A 1 72 ? -0.807 -6.440 4.946 1.00 94.50 72 SER A C 1
ATOM 584 O O . SER A 1 72 ? -1.968 -6.486 5.334 1.00 94.50 72 SER A O 1
ATOM 586 N N . VAL A 1 73 ? -0.478 -6.470 3.657 1.00 94.38 73 VAL A N 1
ATOM 587 C CA . VAL A 1 73 ? -1.471 -6.431 2.577 1.00 94.38 73 VAL A CA 1
ATOM 588 C C . VAL A 1 73 ? -1.173 -7.483 1.515 1.00 94.38 73 VAL A C 1
ATOM 590 O O . VAL A 1 73 ? -0.074 -8.044 1.463 1.00 94.38 73 VAL A O 1
ATOM 593 N N . SER A 1 74 ? -2.146 -7.738 0.645 1.00 93.62 74 SER A N 1
ATOM 594 C CA . SER A 1 74 ? -1.986 -8.591 -0.535 1.00 93.62 74 SER A CA 1
ATOM 595 C C . SER A 1 74 ? -2.181 -7.770 -1.805 1.00 93.62 74 SER A C 1
ATOM 597 O O . SER A 1 74 ? -3.102 -6.967 -1.891 1.00 93.62 74 SER A O 1
ATOM 599 N N . LEU A 1 75 ? -1.326 -7.944 -2.810 1.00 92.56 75 LEU A N 1
ATOM 600 C CA . LEU A 1 75 ? -1.503 -7.279 -4.103 1.00 92.56 75 LEU A CA 1
ATOM 601 C C . LEU A 1 75 ? -2.759 -7.801 -4.809 1.00 92.56 75 LEU A C 1
ATOM 603 O O . LEU A 1 75 ? -2.908 -9.005 -4.986 1.00 92.56 75 LEU A O 1
ATOM 607 N N . ALA A 1 76 ? -3.627 -6.906 -5.278 1.00 91.75 76 ALA A N 1
ATOM 608 C CA . ALA A 1 76 ? -4.856 -7.266 -5.991 1.00 91.75 76 ALA A CA 1
ATOM 609 C C . ALA A 1 76 ? -4.720 -7.152 -7.524 1.00 91.75 76 ALA A C 1
ATOM 611 O O . ALA A 1 76 ? -5.690 -7.332 -8.261 1.00 91.75 76 ALA A O 1
ATOM 612 N N . ASN A 1 77 ? -3.515 -6.868 -8.032 1.00 89.06 77 ASN A N 1
ATOM 613 C CA . ASN A 1 77 ? -3.242 -6.716 -9.462 1.00 89.06 77 ASN A CA 1
ATOM 614 C C . ASN A 1 77 ? -2.400 -7.863 -10.009 1.00 89.06 77 ASN A C 1
ATOM 616 O O . ASN A 1 77 ? -1.458 -8.329 -9.368 1.00 89.06 77 ASN A O 1
ATOM 620 N N . SER A 1 78 ? -2.680 -8.221 -11.262 1.00 86.50 78 SER A N 1
ATOM 621 C CA . SER A 1 78 ? -1.750 -8.971 -12.108 1.00 86.50 78 SER A CA 1
ATOM 622 C C . SER A 1 78 ? -0.901 -7.974 -12.893 1.00 86.50 78 SER A C 1
ATOM 624 O O . SER A 1 78 ? -1.438 -7.224 -13.707 1.00 86.50 78 SER A O 1
ATOM 626 N N . ILE A 1 79 ? 0.404 -7.922 -12.629 1.00 82.81 79 ILE A N 1
ATOM 627 C CA . ILE A 1 79 ? 1.338 -7.039 -13.324 1.00 82.81 79 ILE A CA 1
ATOM 628 C C . ILE A 1 79 ? 1.918 -7.826 -14.504 1.00 82.81 79 ILE A C 1
ATOM 630 O O . ILE A 1 79 ? 2.614 -8.825 -14.286 1.00 82.81 79 ILE A O 1
ATOM 634 N N . PRO A 1 80 ? 1.672 -7.395 -15.757 1.00 76.56 80 PRO A N 1
ATOM 635 C CA . PRO A 1 80 ? 2.266 -8.035 -16.924 1.00 76.56 80 PRO A CA 1
ATOM 636 C C . PRO A 1 80 ? 3.784 -8.134 -16.761 1.00 76.56 80 PRO A C 1
ATOM 638 O O . PRO A 1 80 ? 4.396 -7.228 -16.204 1.00 76.56 80 PRO A O 1
ATOM 641 N N . THR A 1 81 ? 4.395 -9.207 -17.268 1.00 77.62 81 THR A N 1
ATOM 642 C CA . THR A 1 81 ? 5.847 -9.509 -17.209 1.00 77.62 81 THR A CA 1
ATOM 643 C C . THR A 1 81 ? 6.416 -10.008 -15.871 1.00 77.62 81 THR A C 1
ATOM 645 O O . THR A 1 81 ? 7.490 -10.604 -15.888 1.00 77.62 81 THR A O 1
ATOM 648 N N . PHE A 1 82 ? 5.704 -9.875 -14.743 1.00 75.00 82 PHE A N 1
ATOM 649 C CA . PHE A 1 82 ? 6.189 -10.318 -13.420 1.00 75.00 82 PHE A CA 1
ATOM 650 C C . PHE A 1 82 ? 5.609 -11.663 -12.936 1.00 75.00 82 PHE A C 1
ATOM 652 O O . PHE A 1 82 ? 5.948 -12.116 -11.843 1.00 75.00 82 PHE A O 1
ATOM 659 N N . GLY A 1 83 ? 4.789 -12.330 -13.755 1.00 78.31 83 GLY A N 1
ATOM 660 C CA . GLY A 1 83 ? 4.105 -13.579 -13.398 1.00 78.31 83 GLY A CA 1
ATOM 661 C C . GLY A 1 83 ? 2.851 -13.343 -12.550 1.00 78.31 83 GLY A C 1
ATOM 662 O O . GLY A 1 83 ? 2.261 -12.264 -12.603 1.00 78.31 83 GLY A O 1
ATOM 663 N N . ASP A 1 84 ? 2.442 -14.348 -11.772 1.00 83.19 84 ASP A N 1
ATOM 664 C CA . ASP A 1 84 ? 1.270 -14.256 -10.894 1.00 83.19 84 ASP A CA 1
ATOM 665 C C . ASP A 1 84 ? 1.566 -13.355 -9.688 1.00 83.19 84 ASP A C 1
ATOM 667 O O . ASP A 1 84 ? 2.120 -13.785 -8.675 1.00 83.19 84 ASP A O 1
ATOM 671 N N . THR A 1 85 ? 1.217 -12.072 -9.813 1.00 85.62 85 THR A N 1
ATOM 672 C CA . THR A 1 85 ? 1.393 -11.080 -8.741 1.00 85.62 85 THR A CA 1
ATOM 673 C C . THR A 1 85 ? 0.153 -10.876 -7.877 1.00 85.62 85 THR A C 1
ATOM 675 O O . THR A 1 85 ? 0.253 -10.274 -6.808 1.00 85.62 85 THR A O 1
ATOM 678 N N . ASN A 1 86 ? -1.006 -11.366 -8.320 1.00 88.94 86 ASN A N 1
ATOM 679 C CA . ASN A 1 86 ? -2.237 -11.306 -7.543 1.00 88.94 86 ASN A CA 1
ATOM 680 C C . ASN A 1 86 ? -2.119 -12.236 -6.320 1.00 88.94 86 ASN A C 1
ATOM 682 O O . ASN A 1 86 ? -1.705 -13.386 -6.447 1.00 88.94 86 ASN A O 1
ATOM 686 N N . GLY A 1 87 ? -2.435 -11.722 -5.135 1.00 89.19 87 GLY A N 1
ATOM 687 C CA . GLY A 1 87 ? -2.312 -12.426 -3.861 1.00 89.19 87 GLY A CA 1
ATOM 688 C C . GLY A 1 87 ? -0.902 -12.418 -3.262 1.00 89.19 87 GLY A C 1
ATOM 689 O O . GLY A 1 87 ? -0.685 -13.028 -2.216 1.00 89.19 87 GLY A O 1
ATOM 690 N N . LEU A 1 88 ? 0.077 -11.740 -3.876 1.00 90.31 88 LEU A N 1
ATOM 691 C CA . LEU A 1 88 ? 1.410 -11.629 -3.280 1.00 90.31 88 LEU A CA 1
ATOM 692 C C . LEU A 1 88 ? 1.390 -10.730 -2.043 1.00 90.31 88 LEU A C 1
ATOM 694 O O . LEU A 1 88 ? 0.916 -9.595 -2.093 1.00 90.31 88 LEU A O 1
ATOM 698 N N . HIS A 1 89 ? 1.994 -11.216 -0.959 1.00 91.31 89 HIS A N 1
ATOM 699 C CA . HIS A 1 89 ? 2.177 -10.437 0.260 1.00 91.31 89 HIS A CA 1
ATOM 700 C C . HIS A 1 89 ? 3.087 -9.225 0.035 1.00 91.31 89 HIS A C 1
ATOM 702 O O . HIS A 1 89 ? 4.201 -9.326 -0.494 1.00 91.31 89 HIS A O 1
ATOM 708 N N . ALA A 1 90 ? 2.629 -8.081 0.521 1.00 92.38 90 ALA A N 1
ATOM 709 C CA . ALA A 1 90 ? 3.340 -6.818 0.508 1.00 92.38 90 ALA A CA 1
ATOM 710 C C . ALA A 1 90 ? 3.144 -6.087 1.843 1.00 92.38 90 ALA A C 1
ATOM 712 O O . ALA A 1 90 ? 2.330 -6.475 2.682 1.00 92.38 90 ALA A O 1
ATOM 713 N N . GLN A 1 91 ? 3.918 -5.024 2.039 1.00 94.75 91 GLN A N 1
ATOM 714 C CA . GLN A 1 91 ? 3.677 -4.053 3.100 1.00 94.75 91 GLN A CA 1
ATOM 715 C C . GLN A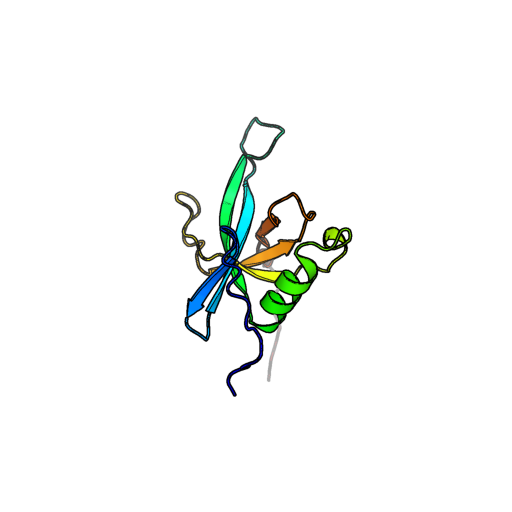 1 91 ? 3.162 -2.753 2.503 1.00 94.75 91 GLN A C 1
ATOM 717 O O . GLN A 1 91 ? 3.710 -2.283 1.507 1.00 94.75 91 GLN A O 1
ATOM 722 N N . LEU A 1 92 ? 2.155 -2.162 3.135 1.00 95.25 92 LEU A N 1
ATOM 723 C CA . LEU A 1 92 ? 1.645 -0.839 2.809 1.00 95.25 92 LEU A CA 1
ATOM 724 C C . LEU A 1 92 ? 2.136 0.166 3.850 1.00 95.25 92 LEU A C 1
ATOM 726 O O . LEU A 1 92 ? 2.008 -0.066 5.051 1.00 95.25 92 LEU A O 1
ATOM 730 N N . ARG A 1 93 ? 2.691 1.286 3.393 1.00 95.31 93 ARG A N 1
ATOM 731 C CA . ARG A 1 93 ? 3.111 2.403 4.240 1.00 95.31 93 ARG A CA 1
ATOM 732 C C . ARG A 1 93 ? 2.350 3.655 3.851 1.00 95.31 93 ARG A C 1
ATOM 734 O O . ARG A 1 93 ? 2.316 4.019 2.676 1.00 95.31 93 ARG A O 1
ATOM 741 N N . LEU A 1 94 ? 1.790 4.327 4.845 1.00 93.62 94 LEU A N 1
ATOM 742 C CA . LEU A 1 94 ? 1.299 5.685 4.679 1.00 93.62 94 LEU A CA 1
ATOM 743 C C . LEU A 1 94 ? 2.510 6.614 4.561 1.00 93.62 94 LEU A C 1
ATOM 745 O O . LEU A 1 94 ? 3.500 6.450 5.271 1.00 93.62 94 LEU A O 1
ATOM 749 N N . THR A 1 95 ? 2.471 7.552 3.623 1.00 91.00 95 THR A N 1
ATOM 750 C CA . THR A 1 95 ? 3.606 8.449 3.342 1.00 91.00 95 THR A CA 1
ATOM 751 C C . THR A 1 95 ? 3.312 9.897 3.727 1.00 91.00 95 THR A C 1
ATOM 753 O O . THR A 1 95 ? 4.241 10.646 4.020 1.00 91.00 95 THR A O 1
ATOM 756 N N . GLY A 1 96 ? 2.034 10.277 3.804 1.00 89.31 96 GLY A N 1
ATOM 757 C CA . GLY A 1 96 ? 1.581 11.612 4.190 1.00 89.31 96 GLY A CA 1
ATOM 758 C C . GLY A 1 96 ? 0.236 11.976 3.548 1.00 89.31 96 GLY A C 1
ATOM 759 O O . GLY A 1 96 ? -0.128 11.365 2.545 1.00 89.31 96 GLY A O 1
ATOM 760 N N . PRO A 1 97 ? -0.474 12.994 4.070 1.00 87.44 97 PRO A N 1
ATOM 761 C CA . PRO A 1 97 ? -1.875 13.287 3.713 1.00 87.44 97 PRO A CA 1
ATOM 762 C C . PRO A 1 97 ? -2.073 13.769 2.277 1.00 87.44 97 PRO A C 1
ATOM 764 O O . PRO A 1 97 ? -3.169 13.709 1.736 1.00 87.44 97 PRO A O 1
ATOM 767 N N . THR A 1 98 ? -1.010 14.240 1.630 1.00 87.62 98 THR A N 1
ATOM 768 C CA . THR A 1 98 ? -1.035 14.705 0.235 1.00 87.62 98 THR A CA 1
ATOM 769 C C . THR A 1 98 ? -0.433 13.694 -0.739 1.00 87.62 98 THR A C 1
ATOM 771 O O . THR A 1 98 ? -0.259 13.992 -1.920 1.00 87.62 98 THR A O 1
ATOM 774 N N . THR A 1 99 ? -0.077 12.503 -0.257 1.00 88.19 99 THR A N 1
ATOM 775 C CA . THR A 1 99 ? 0.617 11.476 -1.035 1.00 88.19 99 THR A CA 1
ATOM 776 C C . THR A 1 99 ? -0.115 10.152 -0.932 1.00 88.19 99 THR A C 1
ATOM 778 O O . THR A 1 99 ? -0.598 9.781 0.132 1.00 88.19 99 THR A O 1
ATOM 781 N N . ARG A 1 100 ? -0.161 9.407 -2.035 1.00 90.25 100 ARG A N 1
ATOM 782 C CA . ARG A 1 100 ? -0.732 8.060 -2.021 1.00 90.25 100 ARG A CA 1
ATOM 783 C C . ARG A 1 100 ? 0.147 7.128 -1.182 1.00 90.25 100 ARG A C 1
ATOM 785 O O . ARG A 1 100 ? 1.370 7.215 -1.311 1.00 90.25 100 ARG A O 1
ATOM 792 N N . PRO A 1 101 ? -0.446 6.184 -0.433 1.00 93.25 101 PRO A N 1
ATOM 793 C CA . PRO A 1 101 ? 0.299 5.134 0.246 1.00 93.25 101 PRO A CA 1
ATOM 794 C C . PRO A 1 101 ? 1.253 4.395 -0.696 1.00 93.25 101 PRO A C 1
ATOM 796 O O . PRO A 1 101 ? 0.993 4.247 -1.895 1.00 93.25 101 PRO A O 1
ATOM 799 N N . GLN A 1 102 ? 2.355 3.891 -0.154 1.00 94.38 102 GLN A N 1
ATOM 800 C CA . GLN A 1 102 ? 3.345 3.131 -0.906 1.00 94.38 102 GLN A CA 1
ATOM 801 C C . GLN A 1 102 ? 3.291 1.655 -0.515 1.00 94.38 102 GLN A C 1
ATOM 803 O O . GLN A 1 102 ? 3.444 1.303 0.655 1.00 94.38 102 GLN A O 1
ATOM 808 N N . ALA A 1 103 ? 3.102 0.787 -1.505 1.00 92.88 103 ALA A N 1
ATOM 809 C CA . ALA A 1 103 ? 3.208 -0.654 -1.355 1.00 92.88 103 ALA A CA 1
ATOM 810 C C . ALA A 1 103 ? 4.636 -1.104 -1.683 1.00 92.88 103 ALA A C 1
ATOM 812 O O . ALA A 1 103 ? 5.216 -0.689 -2.684 1.00 92.88 103 ALA A O 1
ATOM 813 N N . VAL A 1 104 ? 5.200 -1.992 -0.870 1.00 88.25 104 VAL A N 1
ATOM 814 C CA . VAL A 1 104 ? 6.507 -2.607 -1.118 1.00 88.25 104 VAL A CA 1
ATOM 815 C C . VAL A 1 104 ? 6.351 -4.119 -1.076 1.00 88.25 104 VAL A C 1
ATOM 817 O O . VAL A 1 104 ? 5.939 -4.685 -0.060 1.00 88.25 104 VAL A O 1
ATOM 820 N N . SER A 1 105 ? 6.690 -4.790 -2.181 1.00 77.75 105 SER A N 1
ATOM 821 C CA . SER A 1 105 ? 6.673 -6.251 -2.231 1.00 77.75 105 SER A CA 1
ATOM 822 C C . SER A 1 105 ? 7.704 -6.806 -1.256 1.00 77.75 105 SER A C 1
ATOM 824 O O . SER A 1 105 ? 8.892 -6.466 -1.341 1.00 77.75 105 SER A O 1
ATOM 826 N N . LEU A 1 106 ? 7.287 -7.713 -0.380 1.00 66.38 106 LEU A N 1
ATOM 827 C CA . LEU A 1 106 ? 8.243 -8.488 0.386 1.00 66.38 106 LEU A CA 1
ATOM 828 C C . LEU A 1 106 ? 8.825 -9.526 -0.560 1.00 66.38 106 LEU A C 1
ATOM 830 O O . LEU A 1 106 ? 8.140 -10.456 -0.987 1.00 66.38 106 LEU A O 1
ATOM 834 N N . ARG A 1 107 ? 10.108 -9.381 -0.912 1.00 63.22 107 ARG A N 1
ATOM 835 C CA . ARG A 1 107 ? 10.819 -10.515 -1.497 1.00 63.22 107 ARG A CA 1
ATOM 836 C C . ARG A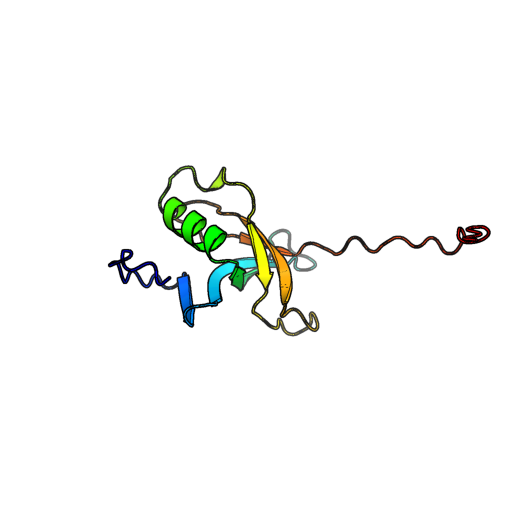 1 107 ? 10.666 -11.650 -0.499 1.00 63.22 107 ARG A C 1
ATOM 838 O O . ARG A 1 107 ? 11.119 -11.517 0.637 1.00 63.22 107 ARG 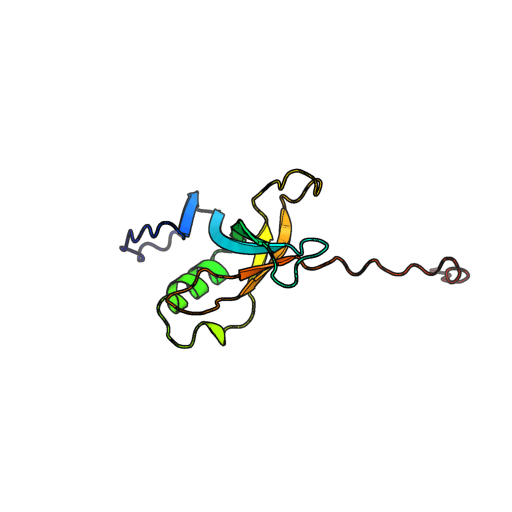A O 1
ATOM 845 N N . ARG A 1 108 ? 10.062 -12.765 -0.923 1.00 49.69 108 ARG A N 1
ATOM 846 C CA . ARG A 1 108 ? 10.281 -14.032 -0.232 1.00 49.69 108 ARG A CA 1
ATOM 847 C C . ARG A 1 108 ? 11.791 -14.149 -0.116 1.00 49.69 108 ARG A C 1
ATOM 849 O O . ARG A 1 108 ? 12.482 -14.208 -1.135 1.00 49.69 108 ARG A O 1
ATOM 856 N N . SER A 1 109 ? 12.308 -14.094 1.107 1.00 45.94 109 SER A N 1
ATOM 857 C CA . SER A 1 109 ? 13.648 -14.570 1.382 1.00 45.94 109 SER A CA 1
ATOM 858 C C . SER A 1 109 ? 13.650 -15.976 0.815 1.00 45.94 109 SER A C 1
ATOM 860 O O . SER A 1 109 ? 12.966 -16.861 1.328 1.00 45.94 109 SER A O 1
ATOM 862 N N . ALA A 1 110 ? 14.312 -16.159 -0.330 1.00 49.38 110 ALA A N 1
ATOM 863 C CA . ALA A 1 110 ? 14.563 -17.489 -0.831 1.00 49.38 110 ALA A CA 1
ATOM 864 C C . ALA A 1 110 ? 15.226 -18.193 0.346 1.00 49.38 110 ALA A C 1
ATOM 866 O O . ALA A 1 110 ? 16.290 -17.756 0.798 1.00 49.38 110 ALA A O 1
ATOM 867 N N . CYS A 1 111 ? 14.543 -19.190 0.913 1.00 41.97 111 CYS A N 1
ATOM 868 C CA . CYS A 1 111 ? 15.176 -20.096 1.844 1.00 41.97 111 CYS A CA 1
ATOM 869 C C . CYS A 1 111 ? 16.418 -20.565 1.096 1.00 41.97 111 CYS A C 1
ATOM 871 O O . CYS A 1 111 ? 16.317 -21.210 0.050 1.00 41.97 111 CYS A O 1
ATOM 873 N N . ARG A 1 112 ? 17.591 -20.107 1.538 1.00 46.59 112 ARG A N 1
ATOM 874 C CA . ARG A 1 112 ? 18.862 -20.559 0.996 1.00 46.59 112 ARG A CA 1
ATOM 875 C C . ARG A 1 112 ? 18.990 -21.983 1.509 1.00 46.59 112 ARG A C 1
ATOM 877 O O . ARG A 1 112 ? 19.650 -22.226 2.509 1.00 46.59 112 ARG A O 1
ATOM 884 N N . THR A 1 113 ? 18.306 -22.921 0.863 1.00 47.66 113 THR A N 1
ATOM 885 C CA . THR A 1 113 ? 18.635 -24.329 0.987 1.00 47.66 113 THR A CA 1
ATOM 886 C C . THR A 1 113 ? 20.013 -24.449 0.361 1.00 47.66 113 THR A C 1
ATOM 888 O O . THR A 1 113 ? 20.169 -24.593 -0.853 1.00 47.66 113 THR A O 1
ATOM 891 N N . THR A 1 114 ? 21.046 -24.295 1.182 1.00 48.56 114 THR A N 1
ATOM 892 C CA . THR A 1 114 ? 22.361 -24.806 0.846 1.00 48.56 114 THR A CA 1
ATOM 893 C C . THR A 1 114 ? 22.155 -26.290 0.557 1.00 48.56 114 THR A C 1
ATOM 895 O O . THR A 1 114 ? 21.755 -27.068 1.424 1.00 48.56 114 THR A O 1
ATOM 898 N N . ARG A 1 115 ? 22.339 -26.684 -0.709 1.00 47.81 115 ARG A N 1
ATOM 899 C CA . ARG A 1 115 ? 22.482 -28.090 -1.098 1.00 47.81 115 ARG A CA 1
ATOM 900 C C . ARG A 1 115 ? 23.665 -28.638 -0.293 1.00 47.81 115 ARG A C 1
ATOM 902 O O . ARG A 1 115 ? 24.803 -28.428 -0.693 1.00 47.81 115 ARG A O 1
ATOM 909 N N . GLY A 1 116 ? 23.408 -29.244 0.868 1.00 52.22 116 GLY A N 1
ATOM 910 C CA . GLY A 1 116 ? 24.480 -29.813 1.688 1.00 52.22 116 GLY A CA 1
ATOM 911 C C . GLY A 1 116 ? 24.266 -29.995 3.192 1.00 52.22 116 GLY A C 1
ATOM 912 O O . GLY A 1 116 ? 25.232 -30.375 3.839 1.00 52.22 116 GLY A O 1
ATOM 913 N N . ALA A 1 117 ? 23.086 -29.768 3.780 1.00 51.25 117 ALA A N 1
ATOM 914 C CA . ALA A 1 117 ? 22.895 -30.031 5.217 1.00 51.25 117 ALA A CA 1
ATOM 915 C C . ALA A 1 117 ? 21.492 -30.562 5.558 1.00 51.25 117 ALA A C 1
ATOM 917 O O . ALA A 1 117 ? 20.738 -29.957 6.307 1.00 51.25 117 ALA A O 1
ATOM 918 N N . CYS A 1 118 ? 21.135 -31.704 4.979 1.00 44.00 118 CYS A N 1
ATOM 919 C CA . CYS A 1 118 ? 20.143 -32.619 5.548 1.00 44.00 118 CYS A CA 1
ATOM 920 C C . CYS A 1 118 ? 20.659 -34.040 5.318 1.00 44.00 118 CYS A C 1
ATOM 922 O O . CYS A 1 118 ? 20.175 -34.781 4.468 1.00 44.00 118 CYS A O 1
ATOM 924 N N . LYS A 1 119 ? 21.725 -34.382 6.037 1.00 49.09 119 LYS A N 1
ATOM 925 C CA . LYS A 1 119 ? 21.910 -35.744 6.521 1.00 49.09 119 LYS A CA 1
ATOM 926 C C . LYS A 1 119 ? 21.793 -35.637 8.034 1.00 49.09 119 LYS A C 1
ATOM 928 O O . LYS A 1 119 ? 22.419 -34.764 8.623 1.00 49.09 119 LYS A O 1
ATOM 933 N N . ASP A 1 120 ? 20.931 -36.477 8.586 1.00 51.59 120 ASP A N 1
ATOM 934 C CA . ASP A 1 120 ? 20.779 -36.734 10.018 1.00 51.59 120 ASP A CA 1
ATOM 935 C C . ASP A 1 120 ? 19.849 -35.765 10.764 1.00 51.59 120 ASP A C 1
ATOM 937 O O . ASP A 1 120 ? 20.210 -35.116 11.739 1.00 51.59 120 ASP A O 1
ATOM 941 N N . ALA A 1 121 ? 18.586 -35.736 10.335 1.00 45.06 121 ALA A N 1
ATOM 942 C CA . ALA A 1 121 ? 17.475 -35.515 11.256 1.00 45.06 121 ALA A CA 1
ATOM 943 C C . ALA A 1 121 ? 16.685 -36.826 11.355 1.00 45.06 121 ALA A C 1
ATOM 945 O O . ALA A 1 121 ? 15.676 -37.021 10.680 1.00 45.06 121 ALA A O 1
ATOM 946 N N . THR A 1 122 ? 17.195 -37.761 12.156 1.00 45.75 122 THR A N 1
ATOM 947 C CA . THR A 1 122 ? 16.413 -38.908 12.621 1.00 45.75 122 THR A CA 1
ATOM 948 C C . THR A 1 122 ? 15.295 -38.363 13.506 1.00 45.75 122 THR A C 1
ATOM 950 O O . THR A 1 122 ? 15.540 -37.964 14.642 1.00 45.75 122 THR A O 1
ATOM 953 N N . CYS A 1 123 ? 14.079 -38.305 12.971 1.00 35.50 123 CYS A N 1
ATOM 954 C CA . CYS A 1 123 ? 12.868 -38.213 13.774 1.00 35.50 123 CYS A CA 1
ATOM 955 C C . CYS A 1 123 ? 12.380 -39.648 13.986 1.00 35.50 123 CYS A C 1
ATOM 957 O O . CYS A 1 123 ? 12.217 -40.379 13.008 1.00 35.50 123 CYS A O 1
ATOM 959 N N . ASN A 1 124 ? 12.262 -40.043 15.252 1.00 43.09 124 ASN A N 1
ATOM 960 C CA . ASN A 1 124 ? 11.774 -41.347 15.698 1.00 43.09 124 ASN A CA 1
ATOM 961 C C . ASN A 1 124 ? 10.338 -41.616 15.235 1.00 43.09 124 ASN A C 1
ATOM 963 O O . ASN A 1 124 ? 9.491 -40.725 15.468 1.00 43.09 124 ASN A O 1
#

Organism: NCBI:txid76759

pLDDT: mean 76.71, std 19.81, range [31.48, 95.31]

InterPro domains:
  IPR018697 Protein of unknown function DUF2199 [PF09965] (10-103)